Protein AF-A0A5C8SD26-F1 (afdb_monomer_lite)

pLDDT: mean 74.43, std 14.74, range [52.47, 97.81]

Foldseek 3Di:
DVVVVVVVVVVVVVVVPDDDDDDDDDDDPDDDDDDPDDPDPDDDDDPDDPDPPDAPPQKDWDWDFDQDPPPGTDIDIDIDGD

Secondary structure (DSSP, 8-state):
-HHHHHHHHHHHHHHS--PPPP-------PPPP----PPPPPPPP-SS-----PPPTTEEEEEEEEEETTTEEEEEEEEEE-

Structure (mmCIF, N/CA/C/O backbone):
data_AF-A0A5C8SD26-F1
#
_entry.id   AF-A0A5C8SD26-F1
#
loop_
_atom_site.group_PDB
_atom_site.id
_atom_site.type_symbol
_atom_site.label_atom_id
_atom_site.label_alt_id
_atom_site.label_comp_id
_atom_site.label_asym_id
_atom_site.label_entity_id
_atom_site.label_seq_id
_atom_site.pdbx_PDB_ins_code
_atom_site.Cartn_x
_atom_site.Cartn_y
_atom_site.Cartn_z
_atom_site.occupancy
_atom_site.B_iso_or_equiv
_atom_site.auth_seq_id
_atom_site.auth_comp_id
_atom_site.auth_asym_id
_atom_site.auth_atom_id
_atom_site.pdbx_PDB_model_num
ATOM 1 N N . MET A 1 1 ? -24.076 -26.097 39.084 1.00 52.47 1 MET A N 1
ATOM 2 C CA . MET A 1 1 ? -23.981 -26.297 37.615 1.00 52.47 1 MET A CA 1
ATOM 3 C C . MET A 1 1 ? -25.121 -25.645 36.830 1.00 52.47 1 MET A C 1
ATOM 5 O O . MET A 1 1 ? -24.822 -24.929 35.888 1.00 52.47 1 MET A O 1
ATOM 9 N N . ARG A 1 2 ? -26.396 -25.802 37.225 1.00 55.78 2 ARG A N 1
ATOM 10 C CA . ARG A 1 2 ? -27.561 -25.238 36.501 1.00 55.78 2 ARG A CA 1
ATOM 11 C C . ARG A 1 2 ? -27.531 -23.709 36.308 1.00 55.78 2 ARG A C 1
ATOM 13 O O . ARG A 1 2 ? -27.828 -23.232 35.223 1.00 55.78 2 ARG A O 1
ATOM 20 N N . ALA A 1 3 ? -27.074 -22.957 37.313 1.00 56.12 3 ALA A N 1
ATOM 21 C CA . ALA A 1 3 ? -26.953 -21.496 37.228 1.00 56.12 3 ALA A CA 1
ATOM 22 C C . ALA A 1 3 ? -25.897 -21.015 36.212 1.00 56.12 3 ALA A C 1
ATOM 24 O O . ALA A 1 3 ? -26.052 -19.955 35.615 1.00 56.12 3 ALA A O 1
ATOM 25 N N . ARG A 1 4 ? -24.837 -21.806 35.980 1.00 56.75 4 ARG A N 1
ATOM 26 C CA . ARG A 1 4 ? -23.784 -21.452 35.015 1.00 56.75 4 ARG A CA 1
ATOM 27 C C . ARG A 1 4 ? -24.260 -21.625 33.571 1.00 56.75 4 ARG A C 1
ATOM 29 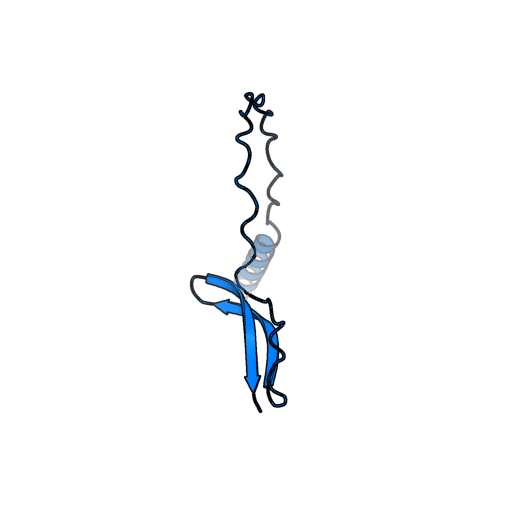O O . ARG A 1 4 ? -23.923 -20.800 32.741 1.00 56.75 4 ARG A O 1
ATOM 36 N N . LEU A 1 5 ? -25.102 -22.629 33.305 1.00 58.78 5 LEU A N 1
ATOM 37 C CA . LEU A 1 5 ? -25.708 -22.869 31.987 1.00 58.78 5 LEU A CA 1
ATOM 38 C C . LEU A 1 5 ? -26.710 -21.773 31.590 1.00 58.78 5 LEU A C 1
ATOM 40 O O . LEU A 1 5 ? -26.729 -21.346 30.439 1.00 58.78 5 LEU A O 1
ATOM 44 N N . ALA A 1 6 ? -27.505 -21.281 32.545 1.00 60.22 6 ALA A N 1
ATOM 45 C CA . ALA A 1 6 ? -28.461 -20.201 32.298 1.00 60.22 6 ALA A CA 1
ATOM 46 C C . ALA A 1 6 ? -27.764 -18.880 31.920 1.00 60.22 6 ALA A C 1
ATOM 48 O O . ALA A 1 6 ? -28.207 -18.184 31.010 1.00 60.22 6 ALA A O 1
ATOM 49 N N . ALA A 1 7 ? -26.635 -18.572 32.568 1.00 60.06 7 ALA A N 1
ATOM 50 C CA . ALA A 1 7 ? -25.841 -17.384 32.260 1.00 60.06 7 ALA A CA 1
ATOM 51 C C . ALA A 1 7 ? -25.221 -17.441 30.851 1.00 60.06 7 ALA A C 1
ATOM 53 O O . ALA A 1 7 ? -25.190 -16.434 30.147 1.00 60.06 7 ALA A O 1
ATOM 54 N N . SER A 1 8 ? -24.777 -18.625 30.413 1.00 60.44 8 SER A N 1
ATOM 55 C CA . SER A 1 8 ? -24.210 -18.826 29.073 1.00 60.44 8 SER A CA 1
ATOM 56 C C . SER A 1 8 ? -25.239 -18.622 27.957 1.00 60.44 8 SER A C 1
ATOM 58 O O . SER A 1 8 ? -24.914 -18.046 26.922 1.00 60.44 8 SER A O 1
ATOM 60 N N . LEU A 1 9 ? -26.485 -19.056 28.172 1.00 61.38 9 LEU A N 1
ATOM 61 C CA . LEU A 1 9 ? -27.567 -18.899 27.194 1.00 61.38 9 LEU A CA 1
ATOM 62 C C . LEU A 1 9 ? -28.011 -17.438 27.049 1.00 61.38 9 LEU A C 1
ATOM 64 O O . LEU A 1 9 ? -28.252 -16.981 25.933 1.00 61.38 9 LEU A O 1
ATOM 68 N N . LEU A 1 10 ? -28.056 -16.685 28.154 1.00 60.53 10 LEU A N 1
ATOM 69 C CA . LEU A 1 10 ? -28.398 -15.260 28.121 1.00 60.53 10 LEU A CA 1
ATOM 70 C C . LEU A 1 10 ? -27.334 -14.428 27.389 1.00 60.53 10 LEU A C 1
ATOM 72 O O . LEU A 1 10 ? -27.675 -13.540 26.613 1.00 60.53 10 LEU A O 1
ATOM 76 N N . ALA A 1 11 ? -26.052 -14.751 27.583 1.00 60.44 11 ALA A N 1
ATOM 77 C CA . ALA A 1 11 ? -24.958 -14.064 26.901 1.00 60.44 11 ALA A CA 1
ATOM 78 C C . ALA A 1 11 ? -24.982 -14.285 25.377 1.00 60.44 11 ALA A C 1
ATOM 80 O O . ALA A 1 11 ? -24.677 -13.361 24.625 1.00 60.44 11 ALA A O 1
ATOM 81 N N . LEU A 1 12 ? -25.390 -15.473 24.913 1.00 58.59 12 LEU A N 1
ATOM 82 C CA . LEU A 1 12 ? -25.496 -15.779 23.483 1.00 58.59 12 LEU A CA 1
ATOM 83 C C . LEU A 1 12 ? -26.653 -15.017 22.810 1.00 58.59 12 LEU A C 1
ATOM 85 O O . LEU A 1 12 ? -26.516 -14.569 21.673 1.00 58.59 12 LEU A O 1
ATOM 89 N N . ALA A 1 13 ? -27.769 -14.814 23.519 1.00 59.00 13 ALA A N 1
ATOM 90 C CA . ALA A 1 13 ? -28.929 -14.092 22.994 1.00 59.00 13 ALA A CA 1
ATOM 91 C C . ALA A 1 13 ? -28.645 -12.596 22.752 1.00 59.00 13 ALA A C 1
ATOM 93 O O . ALA A 1 13 ? -29.164 -12.017 21.798 1.00 59.00 13 ALA A O 1
ATOM 94 N N . CYS A 1 14 ? -27.775 -11.977 23.556 1.00 59.19 14 CYS A N 1
ATOM 95 C CA . CYS A 1 14 ? -27.433 -10.559 23.410 1.00 59.19 14 CYS A CA 1
ATOM 96 C C . CYS A 1 14 ? -26.590 -10.246 22.159 1.00 59.19 14 CYS A C 1
ATOM 98 O O . CYS A 1 14 ? -26.581 -9.102 21.713 1.00 59.19 14 CYS A O 1
ATOM 100 N N . VAL A 1 15 ? -25.895 -11.228 21.572 1.00 60.28 15 VAL A N 1
ATOM 101 C CA . VAL A 1 15 ? -24.990 -10.990 20.427 1.00 60.28 15 VAL A CA 1
ATOM 102 C C . VAL A 1 15 ? -25.749 -10.894 19.095 1.00 60.28 15 VAL A C 1
ATOM 104 O O . VAL A 1 15 ? -25.278 -10.253 18.159 1.00 60.28 15 VAL A O 1
ATOM 107 N N . VAL A 1 16 ? -26.947 -11.478 19.001 1.00 57.91 16 VAL A N 1
ATOM 108 C CA . VAL A 1 16 ? -27.714 -11.551 17.740 1.00 57.91 16 VAL A CA 1
ATOM 109 C C . VAL A 1 16 ? -28.597 -10.312 17.518 1.00 57.91 16 VAL A C 1
ATOM 111 O O . VAL A 1 16 ? -29.063 -10.063 16.410 1.00 57.91 16 VAL A O 1
ATOM 114 N N . ALA A 1 17 ? -28.790 -9.481 18.543 1.00 55.94 17 ALA A N 1
ATOM 115 C CA . ALA A 1 17 ? -29.628 -8.288 18.482 1.00 55.94 17 ALA A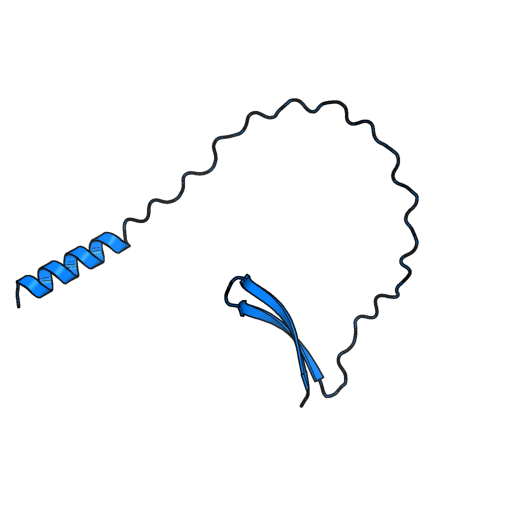 CA 1
ATOM 116 C C . ALA A 1 17 ? -28.811 -7.026 18.150 1.00 55.94 17 ALA A C 1
ATOM 118 O O . ALA A 1 17 ? -28.785 -6.073 18.925 1.00 55.94 17 ALA A O 1
ATOM 119 N N . THR A 1 18 ? -28.130 -6.999 17.002 1.00 58.88 18 THR A N 1
ATOM 120 C CA . THR A 1 18 ? -27.609 -5.736 16.452 1.00 58.88 18 THR A CA 1
ATOM 121 C C . THR A 1 18 ? -28.643 -5.148 15.486 1.00 58.88 18 THR A C 1
ATOM 123 O O . THR A 1 18 ? -28.848 -5.696 14.403 1.00 58.88 18 THR A O 1
ATOM 126 N N . PRO A 1 19 ? -29.350 -4.058 15.844 1.00 58.53 19 PRO A N 1
ATOM 127 C CA . PRO A 1 19 ? -30.219 -3.385 14.891 1.00 58.53 19 PRO A CA 1
ATOM 128 C C . PRO A 1 19 ? -29.356 -2.701 13.823 1.00 58.53 19 PRO A C 1
ATOM 130 O O . PRO A 1 19 ? -28.441 -1.936 14.129 1.00 58.53 19 PRO A O 1
ATOM 133 N N . ALA A 1 20 ? -29.646 -2.994 12.556 1.00 61.59 20 ALA A N 1
ATOM 134 C CA . ALA A 1 20 ? -29.046 -2.315 11.416 1.00 61.59 20 ALA A CA 1
ATOM 135 C C . ALA A 1 20 ? -29.402 -0.813 11.445 1.00 61.59 20 ALA A C 1
ATOM 137 O O . ALA A 1 20 ? -30.570 -0.479 11.666 1.00 61.59 20 ALA A O 1
ATOM 138 N N . PRO A 1 21 ? -28.453 0.112 11.204 1.00 58.06 21 PRO A N 1
ATOM 139 C CA . PRO A 1 21 ? -28.785 1.527 11.106 1.00 58.06 21 PRO A CA 1
ATOM 140 C C . PRO A 1 21 ? -29.657 1.772 9.867 1.00 58.06 21 PRO A C 1
ATOM 142 O O . PRO A 1 21 ? -29.247 1.519 8.732 1.00 58.06 21 PRO A O 1
ATOM 145 N N . ALA A 1 22 ? -30.878 2.259 10.101 1.00 58.03 22 ALA A N 1
ATOM 146 C CA . ALA A 1 22 ? -31.788 2.720 9.063 1.00 58.03 22 ALA A CA 1
ATOM 147 C C . ALA A 1 22 ? -31.118 3.843 8.257 1.00 58.03 22 ALA A C 1
ATOM 149 O O . ALA A 1 22 ? -30.650 4.839 8.811 1.00 58.03 22 ALA A O 1
ATOM 150 N N . ARG A 1 23 ? -31.050 3.654 6.937 1.00 61.34 23 ARG A N 1
ATOM 151 C CA . ARG A 1 23 ? -30.484 4.621 5.998 1.00 61.34 23 ARG A CA 1
ATOM 152 C C . ARG A 1 23 ? -31.310 5.907 5.989 1.00 61.34 23 ARG A C 1
ATOM 154 O O . ARG A 1 23 ? -32.457 5.914 5.565 1.00 61.34 23 ARG A O 1
ATOM 161 N N . GLU A 1 24 ? -30.657 6.962 6.460 1.00 57.72 24 GLU A N 1
ATOM 162 C CA . GLU A 1 24 ? -30.575 8.289 5.850 1.00 57.72 24 GLU A CA 1
ATOM 163 C C . GLU A 1 24 ? -31.901 8.946 5.445 1.00 57.72 24 GLU A C 1
ATOM 165 O O . GLU A 1 24 ? -32.429 8.763 4.349 1.00 57.72 24 GLU A O 1
ATOM 170 N N . ALA A 1 25 ? -32.404 9.795 6.345 1.00 56.34 25 ALA A N 1
ATOM 171 C CA . ALA A 1 25 ? -33.429 10.773 6.025 1.00 56.34 25 ALA A CA 1
ATOM 172 C C . ALA A 1 25 ? -32.957 11.634 4.845 1.00 56.34 25 ALA A C 1
ATOM 174 O O . ALA A 1 25 ? -31.954 12.347 4.934 1.00 56.34 25 ALA A O 1
ATOM 175 N N . ALA A 1 26 ? -33.696 11.554 3.740 1.00 60.09 26 ALA A N 1
ATOM 176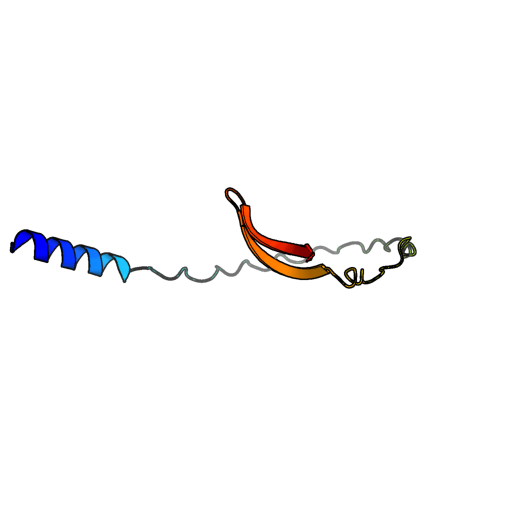 C CA . ALA A 1 26 ? -33.492 12.359 2.551 1.00 60.09 26 A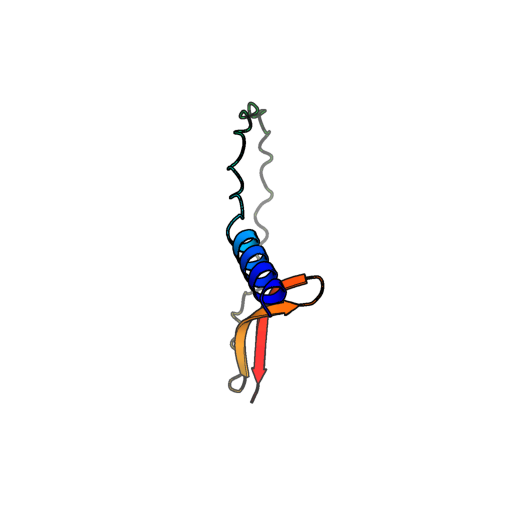LA A CA 1
ATOM 177 C C . ALA A 1 26 ? -33.477 13.848 2.927 1.00 60.09 26 ALA A C 1
ATOM 179 O O . ALA A 1 26 ? -34.514 14.443 3.233 1.00 60.09 26 ALA A O 1
ATOM 180 N N . ARG A 1 27 ? -32.291 14.469 2.909 1.00 63.69 27 ARG A N 1
ATOM 181 C CA . ARG A 1 27 ? -32.192 15.929 2.930 1.00 63.69 27 ARG A CA 1
ATOM 182 C C . ARG A 1 27 ? -32.873 16.459 1.673 1.00 63.69 27 ARG A C 1
ATOM 184 O O . ARG A 1 27 ? -32.528 16.074 0.558 1.00 63.69 27 ARG A O 1
ATOM 191 N N . ARG A 1 28 ? -33.832 17.363 1.871 1.00 68.31 28 ARG A N 1
ATOM 192 C CA . ARG A 1 28 ? -34.408 18.198 0.815 1.00 68.31 28 ARG A CA 1
ATOM 193 C C . ARG A 1 28 ? -33.256 18.840 0.024 1.00 68.31 28 ARG A C 1
ATOM 195 O O . ARG A 1 28 ? -32.373 19.412 0.666 1.00 68.31 28 ARG A O 1
ATOM 202 N N . PRO A 1 29 ? -33.231 18.767 -1.318 1.00 61.62 29 PRO A N 1
ATOM 203 C CA . PRO A 1 29 ? -32.226 19.489 -2.076 1.00 61.62 29 PRO A CA 1
ATOM 204 C C . PRO A 1 29 ? -32.466 20.988 -1.878 1.00 61.62 29 PRO A C 1
ATOM 206 O O . PRO A 1 29 ? -33.496 21.522 -2.293 1.00 61.62 29 PRO A O 1
ATOM 209 N N . GLU A 1 30 ? -31.533 21.649 -1.196 1.00 70.69 30 GLU A N 1
ATOM 210 C CA . GLU A 1 30 ? -31.444 23.106 -1.167 1.00 70.69 30 GLU A CA 1
ATOM 211 C C . GLU A 1 30 ? -31.278 23.580 -2.616 1.00 70.69 30 GLU A C 1
ATOM 213 O O . GLU A 1 30 ? -30.462 23.037 -3.366 1.00 70.69 30 GLU A O 1
ATOM 218 N N . ARG A 1 31 ? -32.081 24.560 -3.042 1.00 75.06 31 ARG A N 1
ATOM 219 C CA . ARG A 1 31 ? -32.009 25.089 -4.407 1.00 75.06 31 ARG A CA 1
ATOM 220 C C . ARG A 1 31 ? -30.606 25.675 -4.626 1.00 75.06 31 ARG A C 1
ATOM 222 O O . ARG A 1 31 ? -30.231 26.577 -3.873 1.00 75.06 31 ARG A O 1
ATOM 229 N N . PRO A 1 32 ? -29.835 25.218 -5.631 1.00 70.81 32 PRO A N 1
ATOM 230 C CA . PRO A 1 32 ? -28.502 25.753 -5.867 1.00 70.81 32 PRO A CA 1
ATOM 231 C C . PRO A 1 32 ? -28.588 27.253 -6.151 1.00 70.81 32 PRO A C 1
ATOM 233 O O . PRO A 1 32 ? -29.333 27.685 -7.034 1.00 70.81 32 PRO A O 1
ATOM 236 N N . ARG A 1 33 ? -27.846 28.057 -5.385 1.00 77.25 33 ARG A N 1
ATOM 237 C CA . ARG A 1 33 ? -27.622 29.464 -5.732 1.00 77.25 33 ARG A CA 1
ATOM 238 C C . ARG A 1 33 ? -26.718 29.521 -6.970 1.00 77.25 33 ARG A C 1
ATOM 240 O O . ARG A 1 33 ? -25.864 28.643 -7.106 1.00 77.25 33 ARG A O 1
ATOM 247 N N . PRO A 1 34 ? -26.864 30.526 -7.851 1.00 73.38 34 PRO A N 1
ATOM 248 C CA . PRO A 1 34 ? -25.947 30.709 -8.969 1.00 73.38 34 PRO A CA 1
ATOM 249 C C . PRO A 1 34 ? -24.528 30.890 -8.425 1.00 73.38 34 PRO A C 1
ATOM 251 O O . PRO A 1 34 ? -24.245 31.858 -7.718 1.00 73.38 34 PRO A O 1
ATOM 254 N N . VAL A 1 35 ? -23.652 29.929 -8.707 1.00 75.44 35 VAL A N 1
ATOM 255 C CA . VAL A 1 35 ? -22.225 30.048 -8.413 1.00 75.44 35 VAL A CA 1
ATOM 256 C C . VAL A 1 35 ? -21.629 30.856 -9.556 1.00 75.44 35 VAL A C 1
ATOM 258 O O . VAL A 1 35 ? -21.757 30.462 -10.712 1.00 75.44 35 VAL A O 1
ATOM 261 N N . GLN A 1 36 ? -21.020 32.001 -9.251 1.00 76.62 36 GLN A N 1
ATOM 262 C CA . GLN A 1 36 ? -20.227 32.705 -10.252 1.00 76.62 36 GLN A CA 1
ATOM 263 C C . GLN A 1 36 ? -18.996 31.855 -10.558 1.00 76.62 36 GLN A C 1
ATOM 265 O O . GLN A 1 36 ? -18.173 31.600 -9.678 1.00 76.62 36 GLN A O 1
ATOM 270 N N . THR A 1 37 ? -18.905 31.377 -11.795 1.00 72.50 37 THR A N 1
ATOM 271 C CA . THR A 1 37 ? -17.737 30.659 -12.292 1.00 72.50 37 THR A CA 1
ATOM 272 C C . THR A 1 37 ? -16.597 31.657 -12.432 1.00 72.50 37 THR A C 1
ATOM 274 O O . THR A 1 37 ? -16.537 32.414 -13.395 1.00 72.50 37 THR A O 1
ATOM 277 N N . VAL A 1 38 ? -15.709 31.684 -11.441 1.00 79.31 38 VAL A N 1
ATOM 278 C CA . VAL A 1 38 ? -14.394 32.305 -11.593 1.00 79.31 38 VAL A CA 1
ATOM 279 C C . VAL A 1 38 ? -13.569 31.363 -12.460 1.00 79.31 38 VAL A C 1
ATOM 281 O O . VAL A 1 38 ? -13.469 30.175 -12.149 1.00 79.31 38 VAL A O 1
ATOM 284 N N . GLU A 1 39 ? -13.029 31.878 -13.562 1.00 81.25 39 GLU A N 1
ATOM 285 C CA . GLU A 1 39 ? -12.147 31.106 -14.432 1.00 81.25 39 GLU A CA 1
ATOM 286 C C . GLU A 1 39 ? -10.932 30.636 -13.618 1.00 81.25 39 GLU A C 1
ATOM 288 O O . GLU A 1 39 ? -10.262 31.466 -12.989 1.00 81.25 39 GLU A O 1
ATOM 293 N N . PRO A 1 40 ? -10.672 29.318 -13.539 1.00 78.19 40 PRO A N 1
ATOM 294 C CA . PRO A 1 40 ? -9.503 28.834 -12.835 1.00 78.19 40 PRO A CA 1
ATOM 295 C C . PRO A 1 40 ? -8.245 29.350 -13.545 1.00 78.19 40 PRO A C 1
ATOM 297 O O . PRO A 1 40 ? -8.220 29.416 -14.777 1.00 78.19 40 PRO A O 1
ATOM 300 N N . PRO A 1 41 ? -7.195 29.712 -12.790 1.00 78.69 41 PRO A N 1
ATOM 301 C CA . PRO A 1 41 ? -5.931 30.114 -13.386 1.00 78.69 41 PRO A CA 1
ATOM 302 C C . PRO A 1 41 ? -5.406 29.009 -14.317 1.00 78.69 41 PRO A C 1
ATOM 304 O O . PRO A 1 41 ? -5.707 27.828 -14.095 1.00 78.69 41 PRO A O 1
ATOM 307 N N . PRO A 1 42 ? -4.619 29.371 -15.348 1.00 81.75 42 PRO A N 1
ATOM 308 C CA . PRO A 1 42 ? -4.067 28.399 -16.280 1.00 81.75 42 PRO A CA 1
ATOM 309 C C . PRO A 1 42 ? -3.312 27.305 -15.513 1.00 81.75 42 PRO A C 1
ATOM 311 O O . PRO A 1 42 ? -2.655 27.607 -14.509 1.00 81.75 42 PRO A O 1
ATOM 314 N N . PRO A 1 43 ? -3.404 26.038 -15.954 1.00 75.88 43 PRO A N 1
ATOM 315 C CA . PRO A 1 43 ? -2.734 24.943 -15.278 1.00 75.88 43 PRO A CA 1
ATOM 316 C C . PRO A 1 43 ? -1.229 25.210 -15.272 1.00 75.88 43 PRO A C 1
ATOM 318 O O . PRO A 1 43 ? -0.592 25.279 -16.320 1.00 75.88 43 PRO A O 1
ATOM 321 N N . SER A 1 44 ? -0.665 25.378 -14.078 1.00 78.56 44 SER A N 1
ATOM 322 C CA . SER A 1 44 ? 0.780 25.406 -13.889 1.00 78.56 44 SER A CA 1
ATOM 323 C C . SER A 1 44 ? 1.355 24.063 -14.328 1.00 78.56 44 SER A C 1
ATOM 325 O O . SER A 1 44 ? 0.866 23.018 -13.885 1.00 78.56 44 SER A O 1
ATOM 327 N N . GLU A 1 45 ? 2.385 24.081 -15.175 1.00 75.62 45 GLU A N 1
ATOM 328 C CA . GLU A 1 45 ? 3.093 22.863 -15.561 1.00 75.62 45 GLU A CA 1
ATOM 329 C C . GLU A 1 45 ? 3.560 22.116 -14.301 1.00 75.62 45 GLU A C 1
ATOM 331 O O . GLU A 1 45 ? 4.088 22.740 -13.372 1.00 75.62 45 GLU A O 1
ATOM 336 N N . PRO A 1 46 ? 3.363 20.789 -14.221 1.00 66.25 46 PRO A N 1
ATOM 337 C CA . PRO A 1 46 ? 3.862 20.024 -13.094 1.00 66.25 46 PRO A CA 1
ATOM 338 C C . PRO A 1 46 ? 5.390 20.134 -13.063 1.00 66.25 46 PRO A C 1
ATOM 340 O O . PRO A 1 46 ? 6.084 19.568 -13.899 1.00 66.25 46 PRO A O 1
ATOM 343 N N . THR A 1 47 ? 5.929 20.833 -12.063 1.00 70.44 47 THR A N 1
ATOM 344 C CA . THR A 1 47 ? 7.380 21.045 -11.875 1.00 70.44 47 THR A CA 1
ATOM 345 C C . THR A 1 47 ? 8.142 19.755 -11.511 1.00 70.44 47 THR A C 1
ATOM 347 O O . THR A 1 47 ? 9.339 19.782 -11.245 1.00 70.44 47 THR A O 1
ATOM 350 N N . GLY A 1 48 ? 7.473 18.600 -11.486 1.00 68.88 48 GLY A N 1
ATOM 351 C CA . GLY A 1 48 ? 8.069 17.316 -11.138 1.00 68.88 48 GLY A CA 1
ATOM 352 C C . GLY A 1 48 ? 7.733 16.240 -12.159 1.00 68.88 48 GLY A C 1
ATOM 353 O O . GLY A 1 48 ? 6.565 15.918 -12.372 1.00 68.88 48 GLY A O 1
ATOM 354 N N . ALA A 1 49 ? 8.766 15.627 -12.737 1.00 67.94 49 ALA A N 1
ATOM 355 C CA . ALA A 1 49 ? 8.617 14.362 -13.438 1.00 67.94 49 ALA A CA 1
ATOM 356 C C . ALA A 1 49 ? 8.191 13.292 -12.422 1.00 67.94 49 ALA A C 1
ATOM 358 O O . ALA A 1 49 ? 8.924 12.981 -11.481 1.00 67.94 49 ALA A O 1
ATOM 359 N N . TRP A 1 50 ? 6.998 12.725 -12.604 1.00 57.59 50 TRP A N 1
ATOM 360 C CA . TRP A 1 50 ? 6.558 11.549 -11.859 1.00 57.59 50 TRP A CA 1
ATOM 361 C C . TRP A 1 50 ? 7.358 10.345 -12.360 1.00 57.59 50 TRP A C 1
ATOM 363 O O . TRP A 1 50 ? 6.941 9.615 -13.257 1.00 57.59 50 TRP A O 1
ATOM 373 N N . THR A 1 51 ? 8.553 10.141 -11.813 1.00 68.62 51 THR A N 1
ATOM 374 C CA . THR A 1 51 ? 9.228 8.861 -11.978 1.00 68.62 51 THR A CA 1
ATOM 375 C C . THR A 1 51 ? 8.467 7.872 -11.106 1.00 68.62 51 THR A C 1
ATOM 377 O O . THR A 1 51 ? 8.404 8.007 -9.882 1.00 68.62 51 THR A O 1
ATOM 380 N N . SER A 1 52 ? 7.817 6.886 -11.732 1.00 64.94 52 SER A N 1
ATOM 381 C CA . SER A 1 52 ? 7.399 5.686 -11.011 1.00 64.94 52 SER A CA 1
ATOM 382 C C . SER A 1 52 ? 8.682 5.095 -10.440 1.00 64.94 52 SER A C 1
ATOM 384 O O . SER A 1 52 ? 9.458 4.485 -11.174 1.00 64.94 52 SER A O 1
ATOM 386 N N . GLY A 1 53 ? 8.985 5.427 -9.181 1.00 64.12 53 GLY A N 1
ATOM 387 C CA . GLY A 1 53 ? 10.227 5.050 -8.528 1.00 64.12 53 GLY A CA 1
ATOM 388 C C . GLY A 1 53 ? 10.321 3.537 -8.540 1.00 64.12 53 GLY A C 1
ATOM 389 O O . GLY A 1 53 ? 9.680 2.874 -7.721 1.00 64.12 53 GLY A O 1
ATOM 390 N N . THR A 1 54 ? 11.066 3.013 -9.510 1.00 68.06 54 THR A N 1
ATOM 391 C CA . THR A 1 54 ? 11.381 1.595 -9.601 1.00 68.06 54 THR A CA 1
ATOM 392 C C . THR A 1 54 ? 12.158 1.281 -8.337 1.00 68.06 54 THR A C 1
ATOM 394 O O . THR A 1 54 ? 13.103 1.996 -7.994 1.00 68.06 54 THR A O 1
ATOM 397 N N . ALA A 1 55 ? 11.686 0.300 -7.571 1.00 66.75 55 ALA A N 1
ATOM 398 C CA . ALA A 1 55 ? 12.415 -0.114 -6.386 1.00 66.75 55 ALA A CA 1
ATOM 399 C C . ALA A 1 55 ? 13.817 -0.582 -6.828 1.00 66.75 55 ALA A C 1
ATOM 401 O O . ALA A 1 55 ? 13.926 -1.184 -7.899 1.00 66.75 55 ALA A O 1
ATOM 402 N N . PRO A 1 56 ? 14.882 -0.279 -6.061 1.00 73.50 56 PRO A N 1
ATOM 403 C CA . PRO A 1 56 ? 16.205 -0.852 -6.306 1.00 73.50 56 PRO A CA 1
ATOM 404 C C . PRO A 1 56 ? 16.100 -2.370 -6.492 1.00 73.50 56 PRO A C 1
ATOM 406 O O . PRO A 1 56 ? 15.215 -2.976 -5.893 1.00 73.50 56 PRO A O 1
ATOM 409 N N . ALA A 1 57 ? 16.976 -2.978 -7.298 1.00 78.06 57 ALA A N 1
ATOM 410 C CA . ALA A 1 57 ? 16.869 -4.395 -7.671 1.00 78.06 57 ALA A CA 1
ATOM 411 C C . ALA A 1 57 ? 16.728 -5.344 -6.461 1.00 78.06 57 ALA A C 1
ATOM 413 O O . ALA A 1 57 ? 15.994 -6.325 -6.536 1.00 78.06 57 ALA A O 1
ATOM 414 N N . ASP A 1 58 ? 17.345 -4.989 -5.332 1.00 86.25 58 ASP A N 1
ATOM 415 C CA . ASP A 1 58 ? 17.353 -5.783 -4.096 1.00 86.25 58 ASP A CA 1
ATOM 416 C C . ASP A 1 58 ? 16.256 -5.379 -3.095 1.00 86.25 58 ASP A C 1
ATOM 418 O O . ASP A 1 58 ? 16.232 -5.823 -1.946 1.00 86.25 58 ASP A O 1
ATOM 422 N N . CYS A 1 59 ? 15.330 -4.516 -3.513 1.00 91.00 59 CYS A N 1
ATOM 423 C CA . CYS A 1 59 ? 14.246 -4.017 -2.684 1.00 91.00 59 CYS A CA 1
ATOM 424 C C . CYS A 1 59 ? 12.884 -4.270 -3.330 1.00 91.00 59 CYS A C 1
ATOM 426 O O . CYS A 1 59 ? 12.638 -3.984 -4.499 1.00 91.00 59 CYS A O 1
ATOM 428 N N . THR A 1 60 ? 11.928 -4.713 -2.523 1.00 89.81 60 THR A N 1
ATOM 429 C CA . THR A 1 60 ? 10.522 -4.826 -2.904 1.00 89.81 60 THR A CA 1
ATOM 430 C C . THR A 1 60 ? 9.730 -3.666 -2.316 1.00 89.81 60 THR A C 1
ATOM 432 O O . THR A 1 60 ? 9.918 -3.277 -1.164 1.00 89.81 60 THR A O 1
ATOM 435 N N . ARG A 1 61 ? 8.820 -3.087 -3.106 1.00 90.75 61 ARG A N 1
ATOM 436 C CA . ARG A 1 61 ? 7.902 -2.034 -2.657 1.00 90.75 61 ARG A CA 1
ATOM 437 C C . ARG A 1 61 ? 6.467 -2.532 -2.782 1.00 90.75 61 ARG A C 1
ATOM 439 O O . ARG A 1 61 ? 6.029 -2.887 -3.871 1.00 90.75 61 ARG A O 1
ATOM 446 N N . ALA A 1 62 ? 5.721 -2.534 -1.681 1.00 91.31 62 ALA A N 1
ATOM 447 C CA . ALA A 1 62 ? 4.347 -3.026 -1.649 1.00 91.31 62 ALA A CA 1
ATOM 448 C C . ALA A 1 62 ? 3.428 -2.119 -0.827 1.00 91.31 62 ALA A C 1
ATOM 450 O O . ALA A 1 62 ? 3.790 -1.618 0.238 1.00 91.31 62 ALA A O 1
ATOM 451 N N . ARG A 1 63 ? 2.191 -1.948 -1.297 1.00 95.25 63 ARG A N 1
ATOM 452 C CA . ARG A 1 63 ? 1.137 -1.252 -0.553 1.00 95.25 63 ARG A CA 1
ATOM 453 C C . ARG A 1 63 ? 0.506 -2.218 0.450 1.00 95.25 63 ARG A C 1
ATOM 455 O O . ARG A 1 63 ? 0.021 -3.280 0.064 1.00 95.25 63 ARG A O 1
ATOM 462 N N . ARG A 1 64 ? 0.510 -1.868 1.737 1.00 96.44 64 ARG A N 1
ATOM 463 C CA . ARG A 1 64 ? 0.028 -2.723 2.834 1.00 96.44 64 ARG A CA 1
ATOM 464 C C . ARG A 1 64 ? -0.958 -1.974 3.721 1.00 96.44 64 ARG A C 1
ATOM 466 O O . ARG A 1 64 ? -0.780 -0.788 3.996 1.00 96.44 64 ARG A O 1
ATOM 473 N N . LYS A 1 65 ? -1.989 -2.686 4.176 1.00 97.56 65 LYS A N 1
ATOM 474 C CA . LYS A 1 65 ? -2.931 -2.207 5.189 1.00 97.56 65 LYS A CA 1
ATOM 475 C C . LYS A 1 65 ? -2.378 -2.575 6.566 1.00 97.56 65 LYS A C 1
ATOM 477 O O . LYS A 1 65 ? -2.098 -3.742 6.814 1.00 97.56 65 LYS A O 1
ATOM 482 N N . LEU A 1 66 ? -2.186 -1.583 7.424 1.00 96.56 66 LEU A N 1
ATOM 483 C CA . LEU A 1 66 ? -1.544 -1.708 8.730 1.00 96.56 66 LEU A CA 1
ATOM 484 C C . LEU A 1 66 ? -2.483 -1.161 9.800 1.00 96.56 66 LEU A C 1
ATOM 486 O O . LEU A 1 66 ? -3.119 -0.132 9.582 1.00 96.56 66 LEU A O 1
ATOM 490 N N . TRP A 1 67 ? -2.553 -1.828 10.947 1.00 96.88 67 TRP A N 1
ATOM 491 C CA . TRP A 1 67 ? -3.200 -1.268 12.129 1.00 96.88 67 TRP A CA 1
ATOM 492 C C . TRP A 1 67 ? -2.213 -0.368 12.872 1.00 96.88 67 TRP A C 1
ATOM 494 O O . TRP A 1 67 ? -1.048 -0.731 13.040 1.00 96.88 67 TRP A O 1
ATOM 504 N N . GLN A 1 68 ? -2.673 0.799 13.306 1.00 96.44 68 GLN A N 1
ATOM 505 C CA . GLN A 1 68 ? -1.911 1.740 14.116 1.00 96.44 68 GLN A CA 1
ATOM 506 C C . GLN A 1 68 ? -2.771 2.185 15.304 1.00 96.44 68 GLN A C 1
ATOM 508 O O . GLN A 1 68 ? -3.924 2.576 15.092 1.00 96.44 68 GLN A O 1
ATOM 513 N N . PRO A 1 69 ? -2.238 2.169 16.538 1.00 96.75 69 PRO A N 1
ATOM 514 C CA . PRO A 1 69 ? -2.894 2.821 17.668 1.00 96.75 69 PRO A CA 1
ATOM 515 C C . PRO A 1 69 ? -3.215 4.284 17.324 1.00 96.75 69 PRO A C 1
ATOM 517 O O . PRO A 1 69 ? -2.465 4.930 16.585 1.00 96.75 69 PRO A O 1
ATOM 520 N N . GLU A 1 70 ? -4.357 4.778 17.799 1.00 96.38 70 GLU A N 1
ATOM 521 C CA . GLU A 1 70 ? -4.916 6.118 17.531 1.00 96.38 70 GLU A CA 1
ATOM 522 C C . GLU A 1 70 ? -5.343 6.424 16.080 1.00 96.38 70 GLU A C 1
ATOM 524 O O . GLU A 1 70 ? -6.160 7.311 15.855 1.00 96.38 70 GLU A O 1
ATOM 529 N N . GLN A 1 71 ? -4.846 5.691 15.079 1.00 95.62 71 GLN A N 1
ATOM 530 C CA . GLN A 1 71 ? -5.122 5.957 13.655 1.00 95.62 71 GLN A CA 1
ATOM 531 C C . GLN A 1 71 ? -6.003 4.881 12.998 1.00 95.62 71 GLN A C 1
ATOM 533 O O . GLN A 1 71 ? -6.579 5.106 11.934 1.00 95.62 71 GLN A O 1
ATOM 538 N N . GLY A 1 72 ? -6.100 3.698 13.607 1.00 97.25 72 GLY A N 1
ATOM 539 C CA . GLY A 1 72 ? -6.846 2.564 13.078 1.00 97.25 72 GLY A CA 1
ATOM 540 C C . GLY A 1 72 ? -6.172 1.909 11.869 1.00 97.25 72 GLY A C 1
ATOM 541 O O . GLY A 1 72 ? -4.946 1.807 11.789 1.00 97.25 72 GLY A O 1
ATOM 542 N N . TRP A 1 73 ? -6.974 1.412 10.923 1.00 97.81 73 TRP A N 1
ATOM 543 C CA . TRP A 1 73 ? -6.454 0.805 9.699 1.00 97.81 73 TRP A CA 1
ATOM 544 C C . TRP A 1 73 ? -5.992 1.869 8.707 1.00 97.81 73 TRP A C 1
ATOM 546 O O . TRP A 1 73 ? -6.810 2.560 8.103 1.00 97.81 73 TRP A O 1
ATOM 556 N N . ILE A 1 74 ? -4.694 1.914 8.445 1.00 96.94 74 ILE A N 1
ATOM 557 C CA . ILE A 1 74 ? -4.094 2.810 7.459 1.00 96.94 74 ILE A CA 1
ATOM 558 C C . ILE A 1 74 ? -3.487 2.022 6.305 1.00 96.94 74 ILE A C 1
ATOM 560 O O . ILE A 1 74 ? -3.151 0.847 6.446 1.00 96.94 74 ILE A O 1
ATOM 564 N N . VAL A 1 75 ? -3.311 2.665 5.154 1.00 97.38 75 VAL A N 1
ATOM 565 C CA . VAL A 1 75 ? -2.607 2.059 4.024 1.00 97.38 75 VAL A CA 1
ATOM 566 C C . VAL A 1 75 ? -1.311 2.808 3.769 1.00 97.38 75 VAL A C 1
ATOM 568 O O . VAL A 1 75 ? -1.331 4.014 3.535 1.00 97.38 75 VAL A O 1
ATOM 571 N N . LYS A 1 76 ? -0.188 2.090 3.803 1.00 94.75 76 LYS A N 1
ATOM 572 C CA . LYS A 1 76 ? 1.150 2.645 3.568 1.00 94.75 76 LYS A CA 1
ATOM 573 C C . LYS A 1 76 ? 1.884 1.853 2.495 1.00 94.75 76 LYS A C 1
ATOM 575 O O . LYS A 1 76 ? 1.649 0.660 2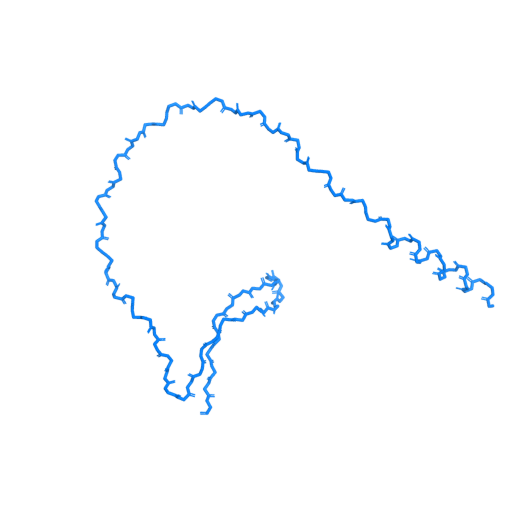.308 1.00 94.75 76 LYS A O 1
ATOM 580 N N . THR A 1 77 ? 2.789 2.532 1.807 1.00 94.69 77 THR A N 1
ATOM 581 C CA . THR A 1 77 ? 3.777 1.894 0.939 1.00 94.69 77 THR A CA 1
ATOM 582 C C . THR A 1 77 ? 4.964 1.486 1.801 1.00 94.69 77 THR A C 1
ATOM 584 O O . THR A 1 77 ? 5.600 2.343 2.408 1.00 94.69 77 THR A O 1
ATOM 587 N N . ILE A 1 78 ? 5.234 0.186 1.880 1.00 92.81 78 ILE A N 1
ATOM 588 C CA . ILE A 1 78 ? 6.383 -0.378 2.589 1.00 92.81 78 ILE A CA 1
ATOM 589 C C . ILE A 1 78 ? 7.437 -0.749 1.553 1.00 92.81 78 ILE A C 1
ATOM 591 O O . ILE A 1 78 ? 7.105 -1.359 0.536 1.00 92.81 78 ILE A O 1
ATOM 595 N N . THR A 1 79 ? 8.688 -0.395 1.828 1.00 93.56 79 THR A N 1
ATOM 596 C CA . THR A 1 79 ? 9.851 -0.873 1.079 1.00 93.56 79 THR A CA 1
ATOM 597 C C . THR A 1 79 ? 10.629 -1.838 1.970 1.00 93.56 79 THR A C 1
ATOM 599 O O . THR A 1 79 ? 10.924 -1.497 3.115 1.00 93.56 79 THR A O 1
ATOM 602 N N . THR A 1 80 ? 10.947 -3.026 1.465 1.00 92.44 80 THR A N 1
ATOM 603 C CA . THR A 1 80 ? 11.739 -4.048 2.161 1.00 92.44 80 THR A CA 1
ATOM 604 C C . THR A 1 80 ? 12.905 -4.445 1.271 1.00 92.44 80 THR A C 1
ATOM 606 O O . THR A 1 80 ? 12.673 -4.816 0.126 1.00 92.44 80 THR A O 1
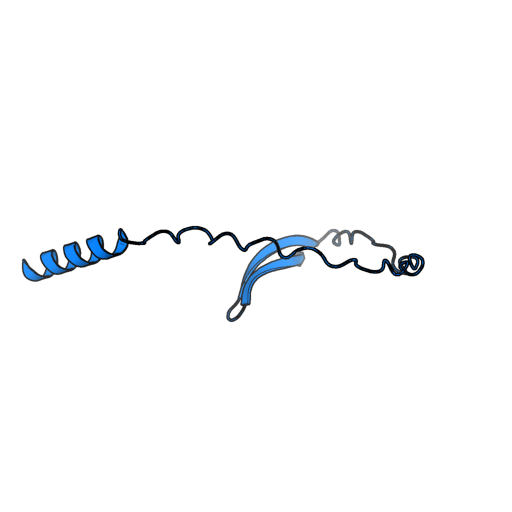ATOM 609 N N . CYS A 1 81 ? 14.129 -4.360 1.782 1.00 92.81 81 CYS A N 1
ATOM 610 C CA . CYS A 1 81 ? 15.344 -4.752 1.067 1.00 92.81 81 CYS A CA 1
ATOM 611 C C . CYS A 1 81 ? 15.925 -6.026 1.688 1.00 92.81 81 CYS A C 1
ATOM 613 O O . CYS A 1 81 ? 15.757 -6.227 2.897 1.00 92.81 81 CYS A O 1
ATOM 615 N N . HIS A 1 82 ? 16.530 -6.877 0.860 1.00 81.50 82 HIS A N 1
ATOM 616 C CA . HIS A 1 82 ? 17.105 -8.169 1.248 1.00 81.50 82 HIS A CA 1
ATOM 617 C C . HIS A 1 82 ? 18.628 -8.120 1.338 1.00 81.50 82 HIS A C 1
ATOM 619 O O . HIS A 1 82 ? 19.236 -7.347 0.567 1.00 81.50 82 HIS A O 1
#

Sequence (82 aa):
MRARLAASLLALACVVATPAPAREAARRPERPRPVQTVEPPPPSEPTGAWTSGTAPADCTRARRKLWQPEQGWIVKTITTCH

Radius of gyration: 27.55 Å; chains: 1; bounding box: 52×59×54 Å